Protein AF-A0ABD3BRF8-F1 (afdb_monomer)

Solvent-accessible surface area (backbone atoms only — not comparable to full-atom values): 6553 Å² total; per-residue (Å²): 136,87,78,82,80,80,74,91,68,70,49,81,44,82,44,79,45,78,43,32,94,87,41,69,63,48,53,54,49,49,56,53,49,53,54,52,55,74,75,48,84,56,45,79,47,81,46,83,39,87,44,71,95,58,87,82,62,58,93,89,58,75,61,65,69,59,53,35,38,75,73,54,39,84,54,34,60,59,52,49,52,54,38,51,73,67,66,66,57,85,67,80,84,70,90,68,83,67,77,125

Radius of gyration: 18.96 Å; Cα contacts (8 Å, |Δi|>4): 63; chains: 1; bounding box: 41×33×55 Å

Sequence (100 aa):
MGSVSSSNAKKLIKIDVSADTVCPWCFVGKKNLDKTIASSQDKYTFEWHPYMLNPSAPKEGVLKKEYYLNKFGPRAVQMEARMAEGKYFGQPQANFLILD

Nearest PDB structures (foldseek):
  4dvc-assembly1_A  TM=4.739E-01  e=1.379E+00  Vibrio cholerae O1 biovar El Tor str. N16961
  6hnk-assembly1_A  TM=5.843E-01  e=4.712E+00  Clostridioides difficile 630
  3k9c-assembly1_A  TM=4.978E-01  e=3.840E+00  Rhodococcus jostii RHA1
  8e96-assembly1_A  TM=5.094E-01  e=4.111E+00  Homo sapiens

Foldseek 3Di:
DDDPPPDPDAEEDEDEDEDEPPDLVSVVVVVVVVVVVVVDPHHYDYDYDYDDPDPPADPVGDDPQVVQCVVPNPCSVVVVVVSVVVVSPPDPDDPPPPDD

Structure (mmCIF, N/CA/C/O backbone):
data_AF-A0ABD3BRF8-F1
#
_entry.id   AF-A0ABD3BRF8-F1
#
loop_
_atom_site.group_PDB
_atom_site.id
_atom_site.type_symbol
_atom_site.label_atom_id
_atom_site.label_alt_id
_atom_site.label_comp_id
_atom_site.label_asym_id
_atom_site.label_entity_id
_atom_site.label_seq_id
_atom_site.pdbx_PDB_ins_code
_atom_site.Cartn_x
_atom_site.Cartn_y
_atom_site.Cartn_z
_atom_site.occupancy
_atom_site.B_iso_or_equiv
_atom_site.auth_seq_id
_atom_site.auth_comp_id
_atom_site.auth_asym_id
_atom_site.auth_atom_id
_atom_site.pdbx_PDB_model_num
ATOM 1 N N . MET A 1 1 ? -24.782 -19.543 36.622 1.00 44.75 1 MET A N 1
ATOM 2 C CA . MET A 1 1 ? -24.931 -19.081 35.224 1.00 44.75 1 MET A CA 1
ATOM 3 C C . MET A 1 1 ? -24.148 -17.785 35.101 1.00 44.75 1 MET A C 1
ATOM 5 O O . MET A 1 1 ? -24.551 -16.796 35.694 1.00 44.75 1 MET A O 1
ATOM 9 N N . GLY A 1 2 ? -22.958 -17.847 34.498 1.00 43.47 2 GLY A N 1
ATOM 10 C CA . GLY A 1 2 ? -22.024 -16.722 34.421 1.00 43.47 2 GLY A CA 1
ATOM 11 C C . GLY 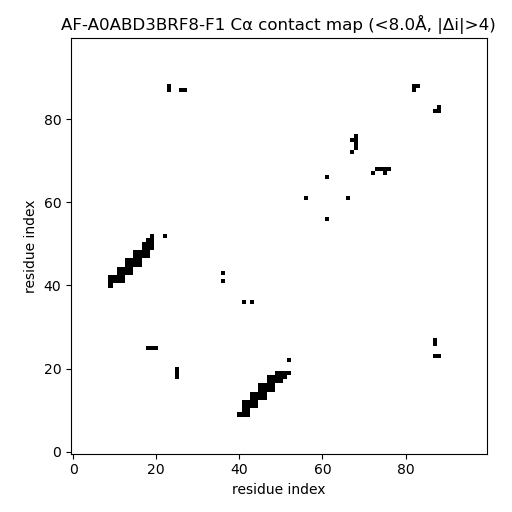A 1 2 ? -22.473 -15.704 33.380 1.00 43.47 2 GLY A C 1
ATOM 12 O O . GLY A 1 2 ? -22.630 -16.034 32.208 1.00 43.47 2 GLY A O 1
ATOM 13 N N . SER A 1 3 ? -22.704 -14.481 33.834 1.00 53.59 3 SER A N 1
ATOM 14 C CA . SER A 1 3 ? -23.032 -13.309 33.034 1.00 53.59 3 SER A CA 1
ATOM 15 C C . SER A 1 3 ? -21.832 -12.934 32.161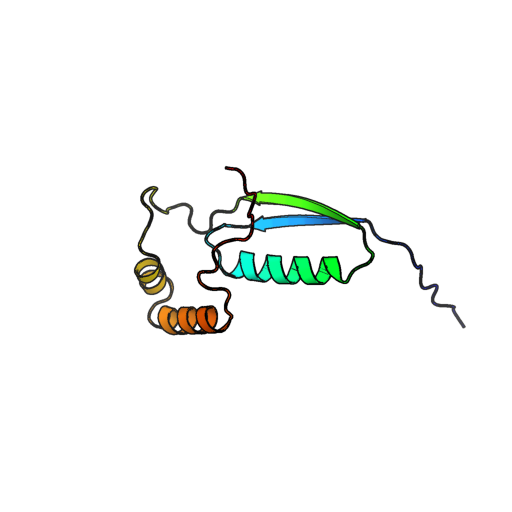 1.00 53.59 3 SER A C 1
ATOM 17 O O . SER A 1 3 ? -20.771 -12.576 32.670 1.00 53.59 3 SER A O 1
ATOM 19 N N . VAL A 1 4 ? -21.989 -13.007 30.838 1.00 53.09 4 VAL A N 1
ATOM 20 C CA . VAL A 1 4 ? -21.028 -12.434 29.888 1.00 53.09 4 VAL A CA 1
ATOM 21 C C . VAL A 1 4 ? -21.176 -10.916 29.958 1.00 53.09 4 VAL A C 1
ATOM 23 O O . VAL A 1 4 ? -22.085 -10.335 29.368 1.00 53.09 4 VAL A O 1
ATOM 26 N N . SER A 1 5 ? -20.310 -10.273 30.737 1.00 52.38 5 SER A N 1
ATOM 27 C CA . SER A 1 5 ? -20.214 -8.816 30.815 1.00 52.38 5 SER A CA 1
ATOM 28 C C . SER A 1 5 ? -19.675 -8.267 29.495 1.00 52.38 5 SER A C 1
ATOM 30 O O . SER A 1 5 ? -18.468 -8.205 29.274 1.00 52.38 5 SER A O 1
ATOM 32 N N . SER A 1 6 ? -20.584 -7.878 28.604 1.00 57.75 6 SER A N 1
ATOM 33 C CA . SER A 1 6 ? -20.264 -7.153 27.377 1.00 57.75 6 SER A CA 1
ATOM 34 C C . SER A 1 6 ? -19.898 -5.709 27.744 1.00 57.75 6 SER A C 1
ATOM 36 O O . SER A 1 6 ? -20.771 -4.872 27.968 1.00 57.75 6 SER A O 1
ATOM 38 N N . SER A 1 7 ? -18.604 -5.416 27.887 1.00 61.31 7 SER A N 1
ATOM 39 C CA . SER A 1 7 ? -18.115 -4.069 28.192 1.00 61.31 7 SER A CA 1
ATOM 40 C C . SER A 1 7 ? -18.169 -3.178 26.946 1.00 61.31 7 SER A C 1
ATOM 42 O O . SER A 1 7 ? -17.475 -3.395 25.958 1.00 61.31 7 SER A O 1
ATOM 44 N N . ASN A 1 8 ? -19.000 -2.138 27.010 1.00 68.75 8 ASN A N 1
ATOM 45 C CA . ASN A 1 8 ? -19.234 -1.138 25.961 1.00 68.75 8 ASN A CA 1
ATOM 46 C C . ASN A 1 8 ? -18.116 -0.065 25.903 1.00 68.75 8 ASN A C 1
ATOM 48 O O . ASN A 1 8 ? -18.378 1.128 25.761 1.00 68.75 8 ASN A O 1
ATOM 52 N N . ALA A 1 9 ? -16.858 -0.464 26.117 1.00 73.12 9 ALA A N 1
ATOM 53 C CA . ALA A 1 9 ? -15.725 0.454 26.202 1.00 73.12 9 ALA A CA 1
ATOM 54 C C . ALA A 1 9 ? -15.013 0.573 24.847 1.00 73.12 9 ALA A C 1
ATOM 56 O O . ALA A 1 9 ? -14.505 -0.417 24.321 1.00 73.12 9 ALA A O 1
ATOM 57 N N . LYS A 1 10 ? -14.939 1.799 24.312 1.00 82.38 10 LYS A N 1
ATOM 58 C CA . LYS A 1 10 ? -14.186 2.121 23.089 1.00 82.38 10 LYS A CA 1
ATOM 59 C C . LYS A 1 10 ? -12.707 1.800 23.292 1.00 82.38 10 LYS A C 1
ATOM 61 O O . LYS A 1 10 ? -12.075 2.379 24.179 1.00 82.38 10 LYS A O 1
ATOM 66 N N . LYS A 1 11 ? -12.149 0.911 22.472 1.00 92.31 11 LYS A N 1
ATOM 67 C CA . LYS A 1 11 ? -10.729 0.553 22.534 1.00 92.31 11 LYS A CA 1
ATOM 68 C C . LYS A 1 11 ? -9.892 1.594 21.802 1.00 92.31 11 LYS A C 1
ATOM 70 O O . LYS A 1 11 ? -10.344 2.196 20.832 1.00 92.31 11 LYS A O 1
A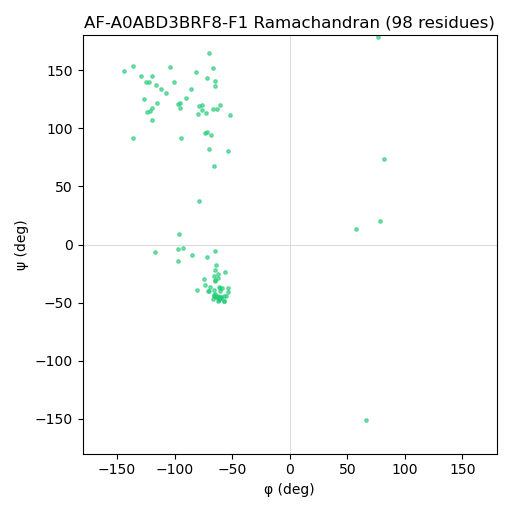TOM 75 N N . LEU A 1 12 ? -8.667 1.805 22.277 1.00 95.00 12 LEU A N 1
ATOM 76 C CA . LEU A 1 12 ? -7.646 2.537 21.533 1.00 95.00 12 LEU A CA 1
ATOM 77 C C . LEU A 1 12 ? -6.782 1.522 20.782 1.00 95.00 12 LEU A C 1
ATOM 79 O O . LEU A 1 12 ? -6.137 0.684 21.408 1.00 95.00 12 LEU A O 1
ATOM 83 N N . ILE A 1 13 ? -6.793 1.590 19.454 1.00 96.12 13 ILE A N 1
ATOM 84 C CA . ILE A 1 13 ? -6.097 0.659 18.565 1.00 96.12 13 ILE A CA 1
ATOM 85 C C . ILE A 1 13 ? -5.011 1.427 17.810 1.00 96.12 13 ILE A C 1
ATOM 87 O O . ILE A 1 13 ? -5.309 2.379 17.088 1.00 96.12 13 ILE A O 1
ATOM 91 N N . LYS A 1 14 ? -3.755 0.999 17.955 1.00 96.88 14 LYS A N 1
ATOM 92 C CA . LYS A 1 14 ? -2.644 1.481 17.125 1.00 96.88 14 LYS A CA 1
ATOM 93 C C . LYS A 1 14 ? -2.582 0.663 15.835 1.00 96.88 14 LYS A C 1
ATOM 95 O O . LYS A 1 14 ? -2.662 -0.563 15.890 1.00 96.88 14 LYS A O 1
ATOM 100 N N . ILE A 1 15 ? -2.434 1.335 14.698 1.00 96.12 15 ILE A N 1
ATOM 101 C CA . ILE A 1 15 ? -2.290 0.719 13.379 1.00 96.12 15 ILE A CA 1
ATOM 102 C C . ILE A 1 15 ? -0.999 1.224 12.734 1.00 96.12 15 ILE A C 1
ATOM 104 O O . ILE A 1 15 ? -0.880 2.398 12.389 1.00 96.12 15 ILE A O 1
ATOM 108 N N . ASP A 1 16 ? -0.053 0.314 12.538 1.00 96.75 16 ASP A N 1
ATOM 109 C CA . ASP A 1 16 ? 1.150 0.538 11.742 1.00 96.75 16 ASP A CA 1
ATOM 110 C C . ASP A 1 16 ? 0.877 0.136 10.285 1.00 96.75 16 ASP A C 1
ATOM 112 O O . ASP A 1 16 ? 0.416 -0.976 10.014 1.00 96.75 16 ASP A O 1
ATOM 116 N N . VAL A 1 17 ? 1.133 1.041 9.338 1.00 95.75 17 VAL A N 1
ATOM 117 C CA . VAL A 1 17 ? 0.828 0.837 7.917 1.00 95.75 17 VAL A CA 1
ATOM 118 C C . VAL A 1 17 ? 2.091 0.955 7.080 1.00 95.75 17 VAL A C 1
ATOM 120 O O . VAL A 1 17 ? 2.644 2.040 6.948 1.00 95.75 17 VAL A O 1
ATOM 123 N N . SER A 1 18 ? 2.502 -0.142 6.446 1.00 95.75 18 SER A N 1
ATOM 124 C CA . SER A 1 18 ? 3.531 -0.125 5.402 1.00 95.75 18 SER A CA 1
ATOM 125 C C . SER A 1 18 ? 2.882 -0.094 4.022 1.00 95.75 18 SER A C 1
ATOM 127 O O . SER A 1 18 ? 2.104 -0.990 3.684 1.00 95.75 18 SER A O 1
ATOM 129 N N . ALA A 1 19 ? 3.175 0.930 3.220 1.00 93.50 19 ALA A N 1
ATOM 130 C CA . ALA A 1 19 ? 2.552 1.098 1.910 1.00 93.50 19 ALA A CA 1
ATOM 131 C C . ALA A 1 19 ? 3.515 1.666 0.865 1.00 93.50 19 ALA A C 1
ATOM 133 O O . ALA A 1 19 ? 4.395 2.463 1.173 1.00 93.50 19 ALA A O 1
ATOM 134 N N . ASP A 1 20 ? 3.285 1.265 -0.383 1.00 90.50 20 ASP A N 1
ATOM 135 C CA . ASP A 1 20 ? 3.923 1.819 -1.575 1.00 90.50 20 ASP A CA 1
ATOM 136 C C . ASP A 1 20 ? 2.838 2.483 -2.439 1.00 90.50 20 ASP A C 1
ATOM 138 O O . ASP A 1 20 ? 1.751 1.919 -2.624 1.00 90.50 20 ASP A O 1
ATOM 142 N N . THR A 1 21 ? 3.124 3.667 -2.975 1.00 85.94 21 THR A N 1
ATOM 143 C CA . THR A 1 21 ? 2.212 4.451 -3.816 1.00 85.94 21 THR A CA 1
ATOM 144 C C . THR A 1 21 ? 1.901 3.769 -5.150 1.00 85.94 21 THR A C 1
ATOM 146 O O . THR A 1 21 ? 0.807 3.953 -5.687 1.00 85.94 21 THR A O 1
ATOM 149 N N . VAL A 1 22 ? 2.801 2.926 -5.674 1.00 85.44 22 VAL A N 1
ATOM 150 C CA . VAL A 1 22 ? 2.562 2.197 -6.935 1.00 85.44 22 VAL A CA 1
ATOM 151 C C . VAL A 1 22 ? 1.788 0.893 -6.734 1.00 85.44 22 VAL A C 1
ATOM 153 O O . VAL A 1 22 ? 1.383 0.251 -7.711 1.00 85.44 22 VAL A O 1
ATOM 156 N N . CYS A 1 23 ? 1.579 0.478 -5.480 1.00 85.75 23 CYS A N 1
ATOM 157 C CA . CYS A 1 23 ? 0.901 -0.764 -5.148 1.00 85.75 23 CYS A CA 1
ATOM 158 C C . CYS A 1 23 ? -0.625 -0.608 -5.260 1.00 85.75 23 CYS A C 1
ATOM 160 O O . CYS A 1 23 ? -1.251 0.039 -4.414 1.00 85.75 23 CYS A O 1
ATOM 162 N N . PRO A 1 24 ? -1.281 -1.268 -6.230 1.00 83.19 24 PRO A N 1
ATOM 163 C CA . PRO A 1 24 ? -2.732 -1.173 -6.368 1.00 83.19 24 PRO A CA 1
ATOM 164 C C . PRO A 1 24 ? -3.476 -1.778 -5.167 1.00 83.19 24 PRO A C 1
ATOM 166 O O . PRO A 1 24 ? -4.547 -1.307 -4.787 1.00 83.19 24 PRO A O 1
ATOM 169 N N . TRP A 1 25 ? -2.900 -2.798 -4.526 1.00 86.19 25 TRP A N 1
ATOM 170 C CA . TRP A 1 25 ? -3.504 -3.450 -3.366 1.00 86.19 25 TRP A CA 1
ATOM 171 C C . TRP A 1 25 ? -3.417 -2.603 -2.099 1.00 86.19 25 TRP A C 1
ATOM 173 O O . TRP A 1 25 ? -4.334 -2.669 -1.285 1.00 86.19 25 TRP A O 1
ATOM 183 N N . CYS A 1 26 ? -2.388 -1.761 -1.949 1.00 89.75 26 CYS A N 1
ATOM 184 C CA . CYS A 1 26 ? -2.325 -0.794 -0.850 1.00 89.75 26 CYS A CA 1
ATOM 185 C C . CYS A 1 26 ? -3.511 0.182 -0.914 1.00 89.75 26 CYS A C 1
ATOM 187 O O . CYS A 1 26 ? -4.102 0.495 0.119 1.00 89.75 26 CYS A O 1
ATOM 189 N N . PHE A 1 27 ? -3.936 0.588 -2.117 1.00 85.50 27 PHE A N 1
ATOM 190 C CA . PHE A 1 27 ? -5.127 1.423 -2.289 1.00 85.50 27 PHE A CA 1
ATOM 191 C C . PHE A 1 27 ? -6.422 0.698 -1.897 1.00 85.50 27 PHE A C 1
ATOM 193 O O . PHE A 1 27 ? -7.230 1.240 -1.139 1.00 85.50 27 PHE A O 1
ATOM 200 N N . VAL A 1 28 ? -6.605 -0.544 -2.360 1.00 86.44 28 VAL A N 1
ATOM 201 C CA . VAL A 1 28 ? -7.760 -1.380 -1.981 1.00 86.44 28 VAL A CA 1
ATOM 202 C C . VAL A 1 28 ? -7.795 -1.597 -0.465 1.00 86.44 28 VAL A C 1
ATOM 204 O O . VAL A 1 28 ? -8.837 -1.415 0.166 1.00 86.44 28 VAL A O 1
ATOM 207 N N . GLY A 1 29 ? -6.644 -1.921 0.129 1.00 90.62 29 GLY A N 1
ATOM 208 C CA . GLY A 1 29 ? -6.472 -2.085 1.568 1.00 90.62 29 GLY A CA 1
ATOM 209 C C . GLY A 1 29 ? -6.870 -0.829 2.337 1.00 90.62 29 GLY A C 1
ATOM 210 O O . GLY A 1 29 ? -7.693 -0.919 3.246 1.00 90.62 29 GLY A O 1
ATOM 211 N N . LYS A 1 30 ? -6.390 0.351 1.918 1.00 90.94 30 LYS A N 1
ATOM 212 C CA . LYS A 1 30 ? -6.767 1.631 2.534 1.00 90.94 30 LYS A CA 1
ATOM 213 C C . LYS A 1 30 ? -8.272 1.882 2.451 1.00 90.94 30 LYS A C 1
ATOM 215 O O . LYS A 1 30 ? -8.879 2.229 3.455 1.00 90.94 30 LYS A O 1
ATOM 220 N N . LYS A 1 31 ? -8.905 1.675 1.292 1.00 89.38 31 LYS A N 1
ATOM 221 C CA . LYS A 1 31 ? -10.360 1.870 1.144 1.00 89.38 31 LYS A CA 1
ATOM 222 C C . LYS A 1 31 ? -11.162 0.951 2.061 1.00 89.38 31 LYS A C 1
ATOM 224 O O . LYS A 1 31 ? -12.173 1.376 2.616 1.00 89.38 31 LYS A O 1
ATOM 229 N N . ASN A 1 32 ? -10.733 -0.297 2.213 1.00 90.94 32 ASN A N 1
ATOM 230 C CA . ASN A 1 32 ? -11.385 -1.236 3.120 1.00 90.94 32 ASN A CA 1
ATOM 231 C C . ASN A 1 32 ? -11.155 -0.849 4.584 1.00 90.94 32 ASN A C 1
ATOM 233 O O . ASN A 1 32 ? -12.091 -0.898 5.378 1.00 90.94 32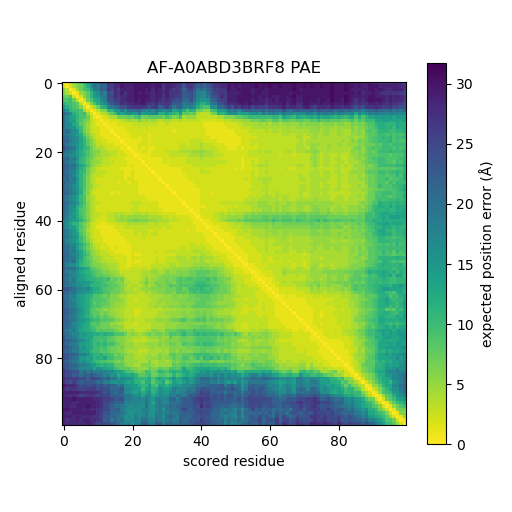 ASN A O 1
ATOM 237 N N . LEU A 1 33 ? -9.947 -0.404 4.925 1.00 93.06 33 LEU A N 1
ATOM 238 C CA . LEU A 1 33 ? -9.617 0.092 6.254 1.00 93.06 33 LEU A CA 1
ATOM 239 C C . LEU A 1 33 ? -10.450 1.332 6.616 1.00 93.06 33 LEU A C 1
ATOM 241 O O . LEU A 1 33 ? -11.090 1.339 7.664 1.00 93.06 33 LEU A O 1
ATOM 245 N N . ASP A 1 34 ? -10.528 2.320 5.718 1.00 92.69 34 ASP A N 1
ATOM 246 C CA . ASP A 1 34 ? -11.339 3.533 5.881 1.00 92.69 34 ASP A CA 1
ATOM 247 C C . ASP A 1 34 ? -12.820 3.179 6.150 1.00 92.69 34 ASP A C 1
ATOM 249 O O . ASP A 1 34 ? -13.440 3.736 7.057 1.00 92.69 34 ASP A O 1
ATOM 253 N N . LYS A 1 35 ? -13.389 2.213 5.406 1.00 93.12 35 LYS A N 1
ATOM 254 C CA . LYS A 1 35 ? -14.773 1.732 5.607 1.00 93.12 35 LYS A CA 1
ATOM 255 C C . LYS A 1 35 ? -14.978 1.092 6.981 1.00 93.12 35 LYS A C 1
ATOM 257 O O . LYS A 1 35 ? -15.990 1.351 7.634 1.00 93.12 35 LYS A O 1
ATOM 262 N N . THR A 1 36 ? -14.036 0.255 7.410 1.00 93.50 36 THR A N 1
ATOM 263 C CA . THR A 1 36 ? -14.099 -0.425 8.709 1.00 93.50 36 THR A CA 1
ATOM 264 C C . THR A 1 36 ? -14.008 0.576 9.855 1.00 93.50 36 THR A C 1
ATOM 266 O O . THR A 1 36 ? -14.809 0.506 10.783 1.00 93.50 36 THR A O 1
ATOM 269 N N . ILE A 1 37 ? -13.095 1.548 9.767 1.00 94.50 37 ILE A N 1
ATOM 270 C CA . ILE A 1 37 ? -12.948 2.615 10.766 1.00 94.50 37 ILE A CA 1
ATOM 271 C C . ILE A 1 37 ? -14.230 3.441 10.862 1.00 94.50 37 ILE A C 1
ATOM 273 O O . ILE A 1 37 ? -14.716 3.675 11.963 1.00 94.50 37 ILE A O 1
ATOM 277 N N . ALA A 1 38 ? -14.814 3.831 9.725 1.00 94.12 38 ALA A N 1
ATOM 278 C CA . ALA A 1 38 ? -16.063 4.594 9.699 1.00 94.12 38 ALA A CA 1
ATOM 279 C C . ALA A 1 38 ? -17.253 3.835 10.316 1.00 94.12 38 ALA A C 1
ATOM 281 O O . ALA A 1 38 ? -18.199 4.457 10.792 1.00 94.12 38 ALA A O 1
ATOM 282 N N . SER A 1 39 ? -17.204 2.500 10.314 1.00 94.56 39 SER A N 1
ATOM 283 C CA . SER A 1 39 ? -18.242 1.632 10.884 1.00 94.56 39 SER A CA 1
ATOM 284 C C . SER A 1 39 ? -17.971 1.245 12.345 1.00 94.56 39 SER A C 1
ATOM 286 O O . SER A 1 39 ? -18.784 0.552 12.955 1.00 94.56 39 SER A O 1
ATOM 288 N N . SER A 1 40 ? -16.834 1.662 12.910 1.00 93.44 40 SER A N 1
ATOM 289 C CA . SER A 1 40 ? -16.400 1.319 14.264 1.00 93.44 40 SER A CA 1
ATOM 290 C C . SER A 1 40 ? -16.598 2.478 15.240 1.00 93.44 40 SER A C 1
ATOM 292 O O . SER A 1 40 ? -16.559 3.650 14.872 1.00 93.44 40 SER A O 1
ATOM 294 N N . GLN A 1 41 ? -16.787 2.149 16.519 1.00 92.94 41 GLN A N 1
ATOM 295 C CA . GLN A 1 41 ? -16.837 3.132 17.605 1.00 92.94 41 GLN A CA 1
ATOM 296 C C . GLN A 1 41 ? -15.495 3.293 18.334 1.00 92.94 41 GLN A C 1
ATOM 298 O O . GLN A 1 41 ? -15.396 4.137 19.230 1.00 92.94 41 GLN A O 1
ATOM 303 N N . ASP A 1 42 ? -14.486 2.500 17.971 1.00 94.94 42 ASP A N 1
ATOM 304 C CA . ASP A 1 42 ? -13.152 2.537 18.565 1.00 94.94 42 ASP A CA 1
ATOM 305 C C . ASP A 1 42 ? -12.372 3.804 18.179 1.00 94.94 42 ASP A C 1
ATOM 307 O O . ASP A 1 42 ? -12.726 4.550 17.264 1.00 94.94 42 ASP A O 1
ATOM 311 N N . LYS A 1 43 ? -11.292 4.064 18.915 1.00 94.38 43 LYS A N 1
ATOM 312 C CA . LYS A 1 43 ? -10.329 5.127 18.619 1.00 94.38 43 LYS A CA 1
ATOM 313 C C . LYS A 1 43 ? -9.104 4.520 17.951 1.00 94.38 43 LYS A C 1
ATOM 315 O O . LYS A 1 43 ? -8.614 3.484 18.392 1.00 94.38 43 LYS A O 1
ATOM 320 N N . TYR A 1 44 ? -8.570 5.208 16.949 1.00 95.88 44 TYR A N 1
ATOM 321 C CA . TYR A 1 44 ? -7.442 4.724 16.161 1.00 95.88 44 TYR A CA 1
ATOM 322 C C . TYR A 1 44 ? -6.295 5.730 16.153 1.00 95.88 44 TYR A C 1
ATOM 324 O O . TYR A 1 44 ? -6.526 6.933 16.026 1.00 95.88 44 TYR A O 1
ATOM 332 N N . THR A 1 45 ? -5.067 5.234 16.257 1.00 96.75 45 THR A N 1
ATOM 333 C CA . THR A 1 45 ? -3.840 5.990 15.976 1.00 96.75 45 THR A CA 1
ATOM 334 C C . THR A 1 45 ? -3.078 5.307 14.849 1.00 96.75 45 THR A C 1
ATOM 336 O O . THR A 1 45 ? -3.101 4.081 14.743 1.00 96.75 45 THR A O 1
ATOM 339 N N . PHE A 1 46 ? -2.424 6.095 13.997 1.00 95.62 46 PHE A N 1
ATOM 340 C CA . PHE A 1 46 ? -1.736 5.593 12.809 1.00 95.62 46 PHE A CA 1
ATOM 341 C C . PHE A 1 46 ? -0.264 5.961 12.828 1.00 95.62 46 PHE A C 1
ATOM 343 O O . PHE A 1 46 ? 0.089 7.092 13.160 1.00 95.62 46 PHE A O 1
ATOM 350 N N . GLU 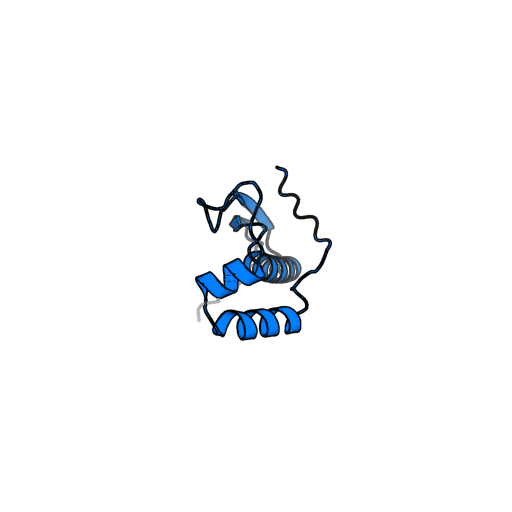A 1 47 ? 0.560 5.019 12.398 1.00 96.56 47 GLU A N 1
ATOM 351 C CA . GLU A 1 47 ? 1.964 5.233 12.077 1.00 96.56 47 GLU A CA 1
ATOM 352 C C . GLU A 1 47 ? 2.209 4.712 10.659 1.00 96.56 47 GLU A C 1
ATOM 354 O O . GLU A 1 47 ? 1.842 3.582 10.333 1.00 96.56 47 GLU A O 1
ATOM 359 N N . TRP A 1 48 ? 2.752 5.566 9.791 1.00 94.50 48 TRP A N 1
ATOM 360 C CA . TRP A 1 48 ? 2.925 5.269 8.371 1.00 94.50 48 TRP A CA 1
ATOM 361 C C . TRP A 1 48 ? 4.394 5.029 8.055 1.00 94.50 48 TRP A C 1
ATOM 363 O O . TRP A 1 48 ? 5.250 5.847 8.381 1.00 94.50 48 TRP A O 1
ATOM 373 N N . HIS A 1 49 ? 4.653 3.924 7.367 1.00 94.25 49 HIS A N 1
ATOM 374 C CA . HIS A 1 49 ? 5.976 3.461 6.985 1.00 94.25 49 HIS A CA 1
ATOM 375 C C . HIS A 1 49 ? 6.046 3.376 5.453 1.00 94.25 49 HIS A C 1
ATOM 377 O O . HIS A 1 49 ? 5.292 2.598 4.854 1.00 94.25 49 HIS A O 1
ATOM 383 N N . PRO A 1 50 ? 6.912 4.151 4.780 1.00 93.62 50 PRO A N 1
ATOM 384 C CA . PRO A 1 50 ? 7.080 4.021 3.340 1.00 93.62 50 PRO A CA 1
ATOM 385 C C . PRO A 1 50 ? 7.653 2.640 3.003 1.00 93.62 50 PRO A C 1
ATOM 387 O O . PRO A 1 50 ? 8.522 2.114 3.701 1.00 93.62 50 PRO A O 1
ATOM 390 N N . TYR A 1 51 ? 7.165 2.046 1.919 1.00 92.75 51 TYR A N 1
ATOM 391 C CA . TYR A 1 51 ? 7.667 0.784 1.392 1.00 92.75 51 TYR A CA 1
ATOM 392 C C . TYR A 1 51 ? 7.968 0.927 -0.094 1.00 92.75 51 TYR A C 1
ATOM 394 O O . TYR A 1 51 ? 7.253 1.619 -0.812 1.00 92.75 51 TYR A O 1
ATOM 402 N N . MET A 1 52 ? 9.007 0.239 -0.560 1.00 91.06 52 MET A N 1
ATOM 403 C CA . MET A 1 52 ? 9.393 0.222 -1.965 1.00 91.06 52 MET A CA 1
ATOM 404 C C . MET A 1 52 ? 9.323 -1.212 -2.489 1.00 91.06 52 MET A C 1
ATOM 406 O O . MET A 1 52 ? 10.162 -2.052 -2.165 1.00 91.06 52 MET A O 1
ATOM 410 N N . LEU A 1 53 ? 8.317 -1.499 -3.317 1.00 89.19 53 LEU A N 1
ATOM 411 C CA . LEU A 1 53 ? 8.065 -2.823 -3.896 1.00 89.19 53 LEU A CA 1
ATOM 412 C C . LEU A 1 53 ? 9.201 -3.304 -4.801 1.00 89.19 53 LEU A C 1
ATOM 414 O O . LE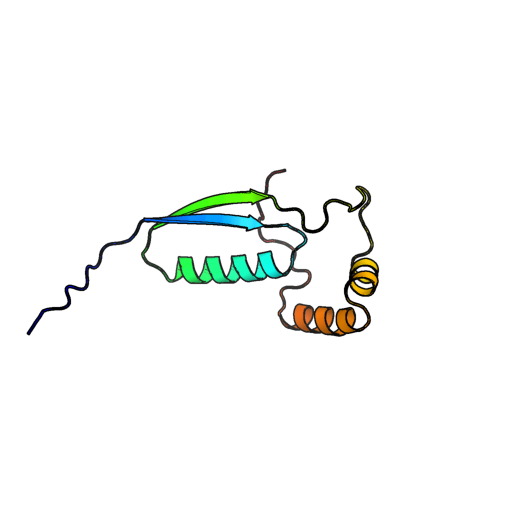U A 1 53 ? 9.380 -4.511 -4.973 1.00 89.19 53 LEU A O 1
ATOM 418 N N . ASN A 1 54 ? 9.921 -2.374 -5.428 1.00 89.12 54 ASN A N 1
ATOM 419 C CA . ASN A 1 54 ? 11.077 -2.673 -6.261 1.00 89.12 54 ASN A CA 1
ATOM 420 C C . ASN A 1 54 ? 12.229 -1.700 -5.972 1.00 89.12 54 ASN A C 1
ATOM 422 O O . ASN A 1 54 ? 12.314 -0.659 -6.623 1.00 89.12 54 ASN A O 1
ATOM 426 N N . PRO A 1 55 ? 13.141 -2.050 -5.048 1.00 89.88 55 PRO A N 1
ATOM 427 C CA . PRO A 1 55 ? 14.281 -1.203 -4.710 1.00 89.88 55 PRO A CA 1
ATOM 428 C C . PRO A 1 55 ? 15.287 -0.972 -5.835 1.00 89.88 55 PRO A C 1
ATOM 430 O O . PRO A 1 55 ? 16.087 -0.047 -5.762 1.00 89.88 55 PRO A O 1
ATOM 433 N N . SER A 1 56 ? 15.256 -1.807 -6.871 1.00 89.38 56 SER A N 1
ATOM 434 C CA . SER A 1 56 ? 16.145 -1.709 -8.029 1.00 89.38 56 SER A CA 1
ATOM 435 C C . SER A 1 56 ? 15.512 -0.953 -9.201 1.00 89.38 56 SER A C 1
ATOM 437 O O . SER A 1 56 ? 16.052 -0.986 -10.305 1.00 89.38 56 SER A O 1
ATOM 439 N N . ALA A 1 57 ? 14.347 -0.324 -9.009 1.00 87.38 57 ALA A N 1
ATOM 440 C CA . ALA A 1 57 ? 13.707 0.455 -10.060 1.00 87.38 57 ALA A CA 1
ATOM 441 C C . ALA A 1 57 ? 14.572 1.678 -10.441 1.00 87.38 57 ALA A C 1
ATOM 443 O O . ALA A 1 57 ? 15.080 2.363 -9.550 1.00 87.38 57 ALA A O 1
ATOM 444 N N . PRO A 1 58 ? 14.740 1.973 -11.745 1.00 90.19 58 PRO A N 1
ATOM 445 C CA . PRO A 1 58 ? 15.446 3.171 -12.188 1.00 90.19 58 PRO A CA 1
ATOM 446 C C . PRO A 1 58 ? 14.666 4.435 -11.808 1.00 90.19 58 PRO A C 1
ATOM 448 O O . PRO A 1 58 ? 13.435 4.412 -11.721 1.00 90.19 58 PRO A O 1
ATOM 451 N N . LYS A 1 59 ? 15.380 5.550 -11.617 1.00 88.75 59 LYS A N 1
ATOM 452 C CA . LYS A 1 59 ? 14.782 6.837 -11.214 1.00 88.75 59 LYS A CA 1
ATOM 453 C C . LYS A 1 59 ? 13.851 7.403 -12.281 1.00 88.75 59 LYS A C 1
ATOM 455 O O . LYS A 1 59 ? 12.869 8.059 -11.964 1.00 88.75 59 LYS A O 1
ATOM 460 N N . GLU A 1 60 ? 14.153 7.114 -13.539 1.00 90.00 60 GLU A N 1
ATOM 461 C CA . GLU A 1 60 ? 13.384 7.512 -14.715 1.00 90.00 60 GLU A CA 1
ATOM 462 C C . GLU A 1 60 ? 12.062 6.731 -14.826 1.00 90.00 60 GLU A C 1
ATOM 464 O O . GLU A 1 60 ? 11.189 7.080 -15.620 1.00 90.00 60 GLU A O 1
ATOM 469 N N . GLY A 1 61 ? 11.897 5.683 -14.012 1.00 88.31 61 GLY A N 1
ATOM 470 C CA . GLY A 1 61 ? 10.758 4.785 -14.055 1.00 88.31 61 GLY A CA 1
ATOM 471 C C . GLY A 1 61 ? 10.833 3.785 -15.208 1.00 88.31 61 GLY A C 1
ATOM 472 O O . GLY A 1 61 ? 11.770 3.743 -16.002 1.00 88.31 61 GLY A O 1
ATOM 473 N N . VAL A 1 62 ? 9.820 2.926 -15.275 1.00 88.44 62 VAL A N 1
ATOM 474 C CA . VAL A 1 62 ? 9.652 1.932 -16.341 1.00 88.44 62 VAL A CA 1
ATOM 475 C C . VAL A 1 62 ? 8.202 1.906 -16.793 1.00 88.44 62 VAL A C 1
ATOM 477 O O . VAL A 1 62 ? 7.288 2.190 -16.012 1.00 88.44 62 VAL A O 1
ATOM 480 N N . LEU A 1 63 ? 7.966 1.514 -18.045 1.00 88.38 63 LEU A N 1
ATOM 481 C CA . LEU A 1 63 ? 6.611 1.324 -18.546 1.00 88.38 63 LEU A CA 1
ATOM 482 C C . LEU A 1 63 ? 5.928 0.195 -17.766 1.00 88.38 63 LEU A C 1
ATOM 484 O O . LEU A 1 63 ? 6.331 -0.966 -17.818 1.00 88.38 63 LEU A O 1
ATOM 488 N N . LYS A 1 64 ? 4.855 0.537 -17.043 1.00 83.25 64 LYS A N 1
ATOM 489 C CA . LYS A 1 64 ? 4.131 -0.385 -16.151 1.00 83.25 64 LYS A CA 1
ATOM 490 C C . LYS A 1 64 ? 3.697 -1.674 -16.852 1.00 83.25 64 LYS A C 1
ATOM 492 O O . LYS A 1 64 ? 3.815 -2.751 -16.273 1.00 83.25 64 LYS A O 1
ATOM 497 N N . LYS A 1 65 ? 3.223 -1.562 -18.097 1.00 85.44 65 LYS A N 1
ATOM 498 C CA . LYS A 1 65 ? 2.795 -2.706 -18.911 1.00 85.44 65 LYS A CA 1
ATOM 499 C C . LYS A 1 65 ? 3.952 -3.670 -19.172 1.00 85.44 65 LYS A C 1
ATOM 501 O O . LYS A 1 65 ? 3.804 -4.865 -18.943 1.00 85.44 65 LYS A O 1
ATOM 506 N N . GLU A 1 66 ? 5.102 -3.151 -19.591 1.00 89.50 66 GLU A N 1
ATOM 507 C CA . GLU A 1 66 ? 6.307 -3.951 -19.836 1.00 89.50 66 GLU A CA 1
ATOM 508 C C . GLU A 1 66 ? 6.835 -4.562 -18.541 1.00 89.50 66 GLU A C 1
ATOM 510 O O . GLU A 1 66 ? 7.114 -5.756 -18.491 1.00 89.50 66 GLU A O 1
ATOM 515 N N . TYR A 1 67 ? 6.874 -3.783 -17.458 1.00 87.94 67 TYR A N 1
ATOM 516 C CA . TYR A 1 67 ? 7.261 -4.278 -16.141 1.00 87.94 67 TYR A CA 1
ATOM 517 C C . TYR A 1 67 ? 6.371 -5.444 -15.684 1.00 87.94 67 TYR A C 1
ATOM 519 O O . TYR A 1 67 ? 6.875 -6.459 -15.204 1.00 87.94 67 TYR A O 1
ATOM 527 N N . TYR A 1 68 ? 5.049 -5.346 -15.861 1.00 87.94 68 TYR A N 1
ATOM 528 C CA . TYR A 1 68 ? 4.122 -6.418 -15.487 1.00 87.94 68 TYR A CA 1
ATOM 529 C C . TYR A 1 68 ? 4.227 -7.633 -16.403 1.00 87.94 68 TYR A C 1
ATOM 531 O O . TYR A 1 68 ? 4.204 -8.753 -15.897 1.00 87.94 68 TYR A O 1
ATOM 539 N N . LEU A 1 69 ? 4.381 -7.439 -17.713 1.00 91.44 69 LEU A N 1
ATOM 540 C CA . LEU A 1 69 ? 4.628 -8.534 -18.652 1.00 91.44 69 LEU A CA 1
ATOM 541 C C . LEU A 1 69 ? 5.924 -9.278 -18.308 1.00 91.44 69 LEU A C 1
ATOM 543 O O . LEU A 1 69 ? 5.910 -10.502 -18.218 1.00 91.44 69 LEU A O 1
ATOM 547 N N . ASN A 1 70 ? 7.006 -8.554 -18.018 1.00 91.50 70 ASN A N 1
ATOM 548 C CA . ASN A 1 70 ? 8.291 -9.138 -17.629 1.00 91.50 70 ASN A CA 1
ATOM 549 C C . ASN A 1 70 ? 8.205 -9.872 -16.283 1.00 91.50 70 ASN A C 1
ATOM 551 O O . ASN A 1 70 ? 8.792 -10.937 -16.118 1.00 91.50 70 ASN A O 1
ATOM 555 N N . LYS A 1 71 ? 7.458 -9.325 -15.315 1.00 88.56 71 LYS A N 1
ATOM 556 C CA . LYS A 1 71 ? 7.353 -9.887 -13.959 1.00 88.56 71 LYS A CA 1
ATOM 557 C C . LYS A 1 71 ? 6.370 -11.054 -13.846 1.00 88.56 71 LYS A C 1
ATOM 559 O O . LYS A 1 71 ? 6.617 -11.994 -13.096 1.00 88.56 71 LYS A O 1
ATOM 564 N N . PHE A 1 72 ? 5.232 -10.980 -14.532 1.00 90.25 72 PHE A N 1
ATOM 565 C CA . PHE A 1 72 ? 4.107 -11.905 -14.348 1.00 90.25 72 PHE A CA 1
ATOM 566 C C . PHE A 1 72 ? 3.774 -12.733 -15.597 1.00 90.25 72 PHE A C 1
ATOM 568 O O . PHE A 1 72 ? 2.947 -13.651 -15.515 1.00 90.25 72 PHE A O 1
ATOM 575 N N . GLY A 1 73 ? 4.414 -12.449 -16.734 1.00 93.25 73 GLY A N 1
ATOM 576 C CA . GLY A 1 73 ? 4.177 -13.130 -18.003 1.00 93.25 73 GLY A CA 1
ATOM 577 C C . GLY A 1 73 ? 2.769 -12.870 -18.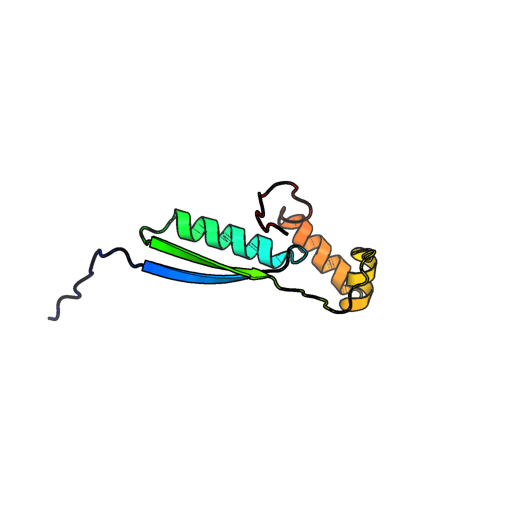557 1.00 93.25 73 GLY A C 1
ATOM 578 O O . GLY A 1 73 ? 2.153 -11.846 -18.244 1.00 93.25 73 GLY A O 1
ATOM 579 N N . PRO A 1 74 ? 2.196 -13.814 -19.328 1.00 91.50 74 PRO A N 1
ATOM 580 C CA . PRO A 1 74 ? 0.865 -13.670 -19.935 1.00 91.50 74 PRO A CA 1
ATOM 581 C C . PRO A 1 74 ? -0.267 -13.374 -18.937 1.00 91.50 74 PRO A C 1
ATOM 583 O O . PRO A 1 74 ? -1.287 -12.788 -19.299 1.00 91.50 74 PRO A O 1
ATOM 586 N N . ARG A 1 75 ? -0.087 -13.733 -17.657 1.00 90.50 75 ARG A N 1
ATOM 587 C CA . ARG A 1 75 ? -1.060 -13.453 -16.589 1.00 90.50 75 ARG A CA 1
ATOM 588 C C . ARG A 1 75 ? -1.235 -11.960 -16.314 1.00 90.50 75 ARG A C 1
ATOM 590 O O . ARG A 1 75 ? -2.287 -11.579 -15.807 1.00 90.50 75 ARG A O 1
ATOM 597 N N . ALA A 1 76 ? -0.261 -11.123 -16.673 1.00 87.62 76 ALA A N 1
ATOM 598 C CA . ALA A 1 76 ? -0.337 -9.674 -16.498 1.00 87.62 76 ALA A CA 1
ATOM 599 C C . ALA A 1 76 ? -1.602 -9.071 -17.133 1.00 87.62 76 ALA A C 1
ATOM 601 O O . ALA A 1 76 ? -2.230 -8.208 -16.528 1.00 87.62 76 ALA A O 1
ATOM 602 N N . VAL A 1 77 ? -2.023 -9.588 -18.293 1.00 85.50 77 VAL A N 1
ATOM 603 C CA . VAL A 1 77 ? -3.223 -9.124 -19.009 1.00 85.50 77 VAL A CA 1
ATOM 604 C C . VAL A 1 77 ? -4.494 -9.390 -18.199 1.00 85.50 77 VAL A C 1
ATOM 606 O O . VAL A 1 77 ? -5.342 -8.515 -18.046 1.00 85.50 77 VAL A O 1
ATOM 609 N N . GLN A 1 78 ? -4.617 -10.587 -17.622 1.00 85.25 78 GLN A N 1
ATOM 610 C CA . GLN A 1 78 ? -5.772 -10.946 -16.792 1.00 85.25 78 GLN A CA 1
ATOM 611 C C . GLN A 1 78 ? -5.781 -10.174 -15.468 1.00 85.25 78 GLN A C 1
ATOM 613 O O . GLN A 1 78 ? -6.841 -9.795 -14.976 1.00 85.25 78 GLN A O 1
ATOM 618 N N . MET A 1 79 ? -4.602 -9.941 -14.883 1.00 82.25 79 MET A N 1
ATOM 619 C CA . MET A 1 79 ? -4.459 -9.138 -13.668 1.00 82.25 79 MET A CA 1
ATOM 620 C C . MET A 1 79 ? -4.897 -7.692 -13.913 1.00 82.25 79 MET A C 1
ATOM 622 O O . MET A 1 79 ? -5.644 -7.140 -13.109 1.00 82.25 79 MET A O 1
ATOM 626 N N . GLU A 1 80 ? -4.471 -7.098 -15.029 1.00 78.56 80 GLU A N 1
ATOM 627 C CA . GLU A 1 80 ? -4.868 -5.749 -15.433 1.00 78.56 80 GLU A CA 1
ATOM 628 C C . GLU A 1 80 ? -6.383 -5.649 -15.645 1.00 78.56 80 GLU A C 1
ATOM 630 O O . GLU A 1 80 ? -7.011 -4.761 -15.069 1.00 78.56 80 GLU A O 1
ATOM 635 N N . ALA A 1 81 ? -6.984 -6.606 -16.361 1.00 81.50 81 ALA A N 1
ATOM 636 C CA . ALA A 1 81 ? -8.431 -6.654 -16.578 1.00 81.50 81 ALA A CA 1
ATOM 637 C C . ALA A 1 81 ? -9.218 -6.685 -15.255 1.00 81.50 81 ALA A C 1
ATOM 639 O O . ALA A 1 81 ? -10.094 -5.850 -15.034 1.00 81.50 81 ALA A O 1
ATOM 640 N N . ARG A 1 82 ? -8.840 -7.566 -14.317 1.00 81.00 82 ARG A N 1
ATOM 641 C CA . ARG A 1 82 ? -9.492 -7.661 -12.996 1.00 81.00 82 ARG A CA 1
ATOM 642 C C . ARG A 1 82 ? -9.375 -6.376 -12.180 1.00 81.00 82 ARG A C 1
ATOM 644 O O . ARG A 1 82 ? -10.291 -6.011 -11.447 1.00 81.00 82 ARG A O 1
ATOM 651 N N . MET A 1 83 ? -8.242 -5.682 -12.273 1.00 73.31 83 MET A N 1
ATOM 652 C CA . MET A 1 83 ? -8.067 -4.414 -11.566 1.00 73.31 83 MET A CA 1
ATOM 653 C C . MET A 1 83 ? -8.862 -3.271 -12.201 1.00 73.31 83 MET A C 1
ATOM 655 O O . MET A 1 83 ? -9.365 -2.411 -11.473 1.00 73.31 83 MET A O 1
ATOM 659 N N . ALA A 1 84 ? -9.001 -3.269 -13.529 1.00 72.44 84 ALA A N 1
ATOM 660 C CA . ALA A 1 84 ? -9.856 -2.329 -14.245 1.00 72.44 84 ALA A CA 1
ATOM 661 C C . ALA A 1 84 ? -11.341 -2.530 -13.889 1.00 72.44 84 ALA A C 1
ATOM 663 O O . ALA A 1 84 ? -12.038 -1.557 -13.600 1.00 72.44 84 ALA A O 1
ATOM 664 N N . GLU A 1 85 ? -11.801 -3.782 -13.801 1.00 69.75 85 GLU A N 1
ATOM 665 C CA . GLU A 1 85 ? -13.157 -4.137 -13.350 1.00 69.75 85 GLU A CA 1
ATOM 666 C C . GLU A 1 85 ? -13.457 -3.636 -11.932 1.00 69.75 85 GLU A C 1
ATOM 668 O O . GLU A 1 85 ? -14.554 -3.150 -11.654 1.00 69.75 85 GLU A O 1
ATOM 673 N N . GLY A 1 86 ? -12.465 -3.685 -11.038 1.00 65.06 86 GLY A N 1
ATOM 674 C CA . GLY A 1 86 ? -12.595 -3.193 -9.667 1.00 65.06 86 GLY A CA 1
ATOM 675 C C . GLY A 1 86 ? -12.809 -1.678 -9.540 1.00 65.06 86 GLY A C 1
ATOM 676 O O . GLY A 1 86 ? -13.011 -1.203 -8.428 1.00 65.06 86 GLY A O 1
ATOM 677 N N . LYS A 1 87 ? -12.753 -0.898 -10.635 1.00 57.31 87 LYS A N 1
ATOM 678 C CA . LYS A 1 87 ? -12.796 0.584 -10.645 1.00 57.31 87 LYS A CA 1
ATOM 679 C C . LYS A 1 87 ? -11.697 1.265 -9.811 1.00 57.31 87 LYS A C 1
ATOM 681 O O . LYS A 1 87 ? -11.772 2.463 -9.560 1.00 57.31 87 LYS A O 1
ATOM 686 N N . TYR A 1 88 ? -10.673 0.520 -9.393 1.00 55.34 88 TYR A N 1
ATOM 687 C CA . TYR A 1 88 ? -9.546 1.018 -8.596 1.00 55.34 88 TYR A CA 1
ATOM 688 C C . TYR A 1 88 ? -8.320 1.358 -9.458 1.00 55.34 88 TYR A C 1
ATOM 690 O O . TYR A 1 88 ? -7.393 2.021 -8.994 1.00 55.34 88 TYR A O 1
ATOM 698 N N . PHE A 1 89 ? -8.301 0.910 -10.715 1.00 46.94 89 PHE A N 1
ATOM 699 C CA . PHE A 1 89 ? -7.231 1.198 -11.662 1.00 46.94 89 PHE A CA 1
ATOM 700 C C . PHE A 1 89 ? -7.384 2.611 -12.239 1.00 46.94 89 PHE A C 1
ATOM 702 O O . PHE A 1 89 ? -8.383 2.918 -12.882 1.00 46.94 89 PHE A O 1
ATOM 709 N N . GLY A 1 90 ? -6.386 3.468 -12.009 1.00 48.53 90 GLY A N 1
ATOM 710 C CA . GLY A 1 90 ? -6.317 4.794 -12.627 1.00 48.53 90 GLY A CA 1
ATOM 711 C C . GLY A 1 90 ? -7.215 5.862 -12.002 1.00 48.53 90 GLY A C 1
ATOM 712 O O . GLY A 1 90 ? -7.488 6.848 -12.674 1.00 48.53 90 GLY A O 1
ATOM 713 N N . GLN A 1 91 ? -7.675 5.709 -10.752 1.00 46.09 91 GLN A N 1
ATOM 714 C CA . GLN A 1 91 ? -8.382 6.801 -10.075 1.00 46.09 91 GLN A CA 1
ATOM 715 C C . GLN A 1 91 ? -7.392 7.906 -9.670 1.00 46.09 91 GLN A C 1
ATOM 717 O O . GLN A 1 91 ? -6.563 7.672 -8.786 1.00 46.09 91 GLN A O 1
ATOM 722 N N . PRO A 1 92 ? -7.475 9.112 -10.261 1.00 46.28 92 PRO A N 1
ATOM 723 C CA . PRO A 1 92 ? -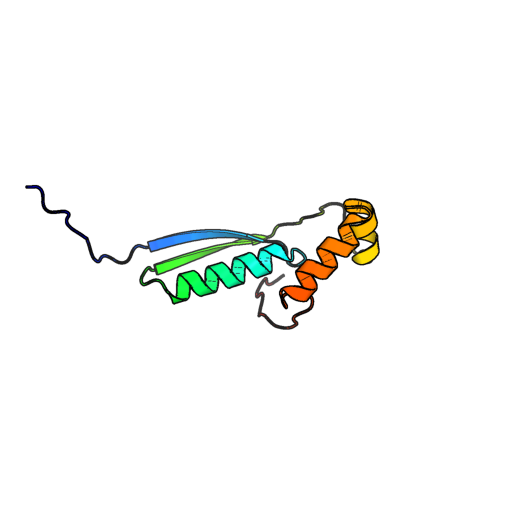6.818 10.271 -9.695 1.00 46.28 92 PRO A CA 1
ATOM 724 C C . PRO A 1 92 ? -7.595 10.665 -8.431 1.00 46.28 92 PRO A C 1
ATOM 726 O O . PRO A 1 92 ? -8.823 10.622 -8.409 1.00 46.28 92 PRO A O 1
ATOM 729 N N . GLN A 1 93 ? -6.885 11.122 -7.402 1.00 45.62 93 GLN A N 1
ATOM 730 C CA . GLN A 1 93 ? -7.446 11.780 -6.213 1.00 45.62 93 GLN A CA 1
ATOM 731 C C . GLN A 1 93 ? -8.005 10.843 -5.128 1.00 45.62 93 GLN A C 1
ATOM 733 O O . GLN A 1 93 ? -9.194 10.782 -4.821 1.00 45.62 93 GLN A O 1
ATOM 738 N N . ALA A 1 94 ? -7.093 10.201 -4.412 1.00 38.50 94 ALA A N 1
ATOM 739 C CA . ALA A 1 94 ? -7.155 10.321 -2.965 1.00 38.50 94 ALA A CA 1
ATOM 740 C C . ALA A 1 94 ? -5.919 11.117 -2.563 1.00 38.50 94 ALA A C 1
ATOM 742 O O . ALA A 1 94 ? -4.840 10.810 -3.061 1.00 38.50 94 ALA A O 1
ATOM 743 N N . ASN A 1 95 ? -6.077 12.120 -1.699 1.00 42.81 95 ASN A N 1
ATOM 744 C CA . ASN A 1 95 ? -4.987 12.711 -0.930 1.00 42.81 95 ASN A CA 1
ATOM 745 C C . ASN A 1 95 ? -4.244 11.592 -0.180 1.00 42.81 95 ASN A C 1
ATOM 747 O O . ASN A 1 95 ? -4.483 11.342 1.000 1.00 42.81 95 ASN A O 1
ATOM 751 N N . PHE A 1 96 ? -3.361 10.885 -0.877 1.00 39.97 96 PHE A N 1
ATOM 752 C CA . PHE A 1 96 ? -2.209 10.243 -0.291 1.00 39.97 96 PHE A CA 1
ATOM 753 C C . PHE A 1 96 ? -1.313 11.419 0.084 1.00 39.97 96 PHE A C 1
ATOM 755 O O . PHE A 1 96 ? -0.437 11.823 -0.668 1.00 39.97 96 PHE A O 1
ATOM 762 N N . LEU A 1 97 ? -1.594 12.025 1.239 1.00 37.53 97 LEU A N 1
ATOM 763 C CA . LEU A 1 97 ? -0.574 12.731 2.000 1.00 37.53 97 LEU A CA 1
ATOM 764 C C . LEU A 1 97 ? 0.433 11.667 2.462 1.00 37.53 97 LEU A C 1
ATOM 766 O O . LEU A 1 97 ? 0.492 11.314 3.632 1.00 37.53 97 LEU A O 1
ATOM 770 N N . ILE A 1 98 ? 1.157 11.084 1.514 1.00 42.25 98 ILE A N 1
ATOM 771 C CA . ILE A 1 98 ? 2.540 10.723 1.737 1.00 42.25 98 ILE A CA 1
ATOM 772 C C . ILE A 1 98 ? 3.261 11.937 1.180 1.00 42.25 98 ILE A C 1
ATOM 774 O O . ILE A 1 98 ? 3.417 12.087 -0.028 1.00 42.25 98 ILE A O 1
ATOM 778 N N . LEU A 1 99 ? 3.504 12.883 2.088 1.00 28.25 99 LEU A N 1
ATOM 779 C CA . LEU A 1 99 ? 4.576 13.844 1.917 1.00 28.25 99 LEU A CA 1
ATOM 780 C C . LEU A 1 99 ? 5.823 13.000 1.623 1.00 28.25 99 LEU A C 1
ATOM 782 O O . LEU A 1 99 ? 6.246 12.236 2.492 1.00 28.25 99 LEU A O 1
ATOM 786 N N . ASP A 1 100 ? 6.326 13.082 0.395 1.00 40.88 100 ASP A N 1
ATOM 787 C CA . ASP A 1 100 ? 7.773 13.204 0.252 1.00 40.88 100 ASP A CA 1
ATOM 788 C C . ASP A 1 100 ? 8.185 14.567 0.836 1.00 40.88 100 ASP A C 1
ATOM 790 O O . ASP A 1 100 ? 7.426 15.551 0.633 1.00 40.88 100 ASP A O 1
#

pLDDT: mean 80.0, std 18.49, range [28.25, 96.88]

Organism: NCBI:txid1961234

Secondary structure (DSSP, 8-state):
--------PPPEEEEEEEE-TT-HHHHHHHHHHHHHHHT--SEEEEEEEE--S-TT--TT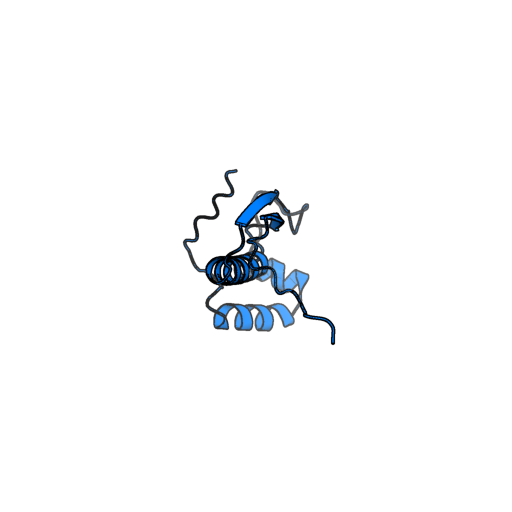---HHHHHHHHHTTHHHHHHHHHHHTT-TT----------

InterPro domains:
  IPR001853 DSBA-like thioredoxin domain [PF01323] (15-85)
  IPR036249 Thioredoxin-like superfamily [SSF52833] (13-85)

Mean predicted aligned error: 9.44 Å